Protein 3H9W (pdb70)

Radius of gyration: 13.52 Å; Cα contacts (8 Å, |Δi|>4): 198; chains: 1; bounding box: 37×32×31 Å

InterPro domains:
  IPR000014 PAS domain [TIGR00229] (14-136)
  IPR000014 PAS domain [cd00130] (36-126)
  IPR000160 GGDEF domain [PF00990] (149-308)
  IPR000160 GGDEF domain [PS50887] (177-312)
  IPR000160 GGDEF domain [SM00267] (136-312)
  IPR000160 GGDEF domain [TIGR00254] (143-311)
  IPR000160 GGDEF domain [cd01949] (148-310)
  IPR000700 PAS-associated, C-terminal [PS50113] (86-138)
  IPR001610 PAC motif [SM00086] (87-129)
  IPR013655 PAS fold 3 [PF08447] (38-123)
  IPR029787 Nucleotide cyclase [SSF55073] (152-310)
  IPR035965 PAS domain superfamily [SSF55785] (18-131)
  IPR043128 Reverse transcriptase/Diguanylate cyclase domain [G3DSA:3.30.70.270] (134-312)
  IPR050469 Diguanylate cyclase Dgc-like, bacteria [PTHR45138] (102-312)

B-factor: mean 30.28, std 10.22, range [13.62, 68.59]

Organism: Marinobacter nauticus (strain ATCC 700491 / DSM 11845 / VT8) (NCBI:txid351348)

Secondary structure (DSSP, 8-state):
----EEEES---EEEE-THHHHHH-S-GGG--SHHHHHH--HHHHHHHHHHHHHHHHTT--EEEEEEEEPTTS-EEEEEEEEEEEE-TTS-EEEEEE--B-GGGG-

Structure (mmCIF, N/CA/C/O backbone):
data_3H9W
#
_entry.id   3H9W
#
_cell.length_a   55.531
_cell.length_b   55.531
_cell.length_c   136.238
_cell.angle_alpha   90.000
_cell.angle_beta   90.000
_cell.angle_gamma   120.000
#
_symmetry.space_group_name_H-M   'P 65 2 2'
#
loop_
_entity.id
_entity.type
_entity.pdbx_description
1 polymer 'Diguanylate cyclase with PAS/PAC sensor'
2 water water
#
loop_
_atom_site.group_PDB
_atom_site.id
_atom_site.type_symbol
_atom_site.label_atom_id
_atom_site.label_alt_id
_atom_site.label_comp_id
_atom_site.label_asym_id
_atom_site.label_entity_id
_atom_site.label_seq_id
_atom_site.pdbx_PDB_ins_code
_atom_site.Cartn_x
_atom_site.Cartn_y
_atom_site.Cartn_z
_atom_site.occupancy
_atom_site.B_iso_or_equiv
_atom_site.auth_seq_id
_atom_site.auth_comp_id
_atom_site.auth_asym_id
_atom_site.auth_atom_id
_atom_site.pdbx_PDB_model_num
ATOM 1 N N . LYS A 1 3 ? 9.019 23.920 69.538 1.00 33.37 23 LYS A N 1
ATOM 2 C CA . LYS A 1 3 ? 9.080 25.409 69.619 1.00 41.84 23 LYS A CA 1
ATOM 3 C C . LYS A 1 3 ? 10.220 25.838 70.535 1.00 34.34 23 LYS A C 1
ATOM 4 O O . LYS A 1 3 ? 10.868 26.858 70.296 1.00 40.89 23 LYS A O 1
ATOM 10 N N . ALA A 1 4 ? 10.458 25.060 71.587 1.00 30.69 24 ALA A N 1
ATOM 11 C CA . ALA A 1 4 ? 11.535 25.361 72.526 1.00 25.90 24 ALA A CA 1
ATOM 12 C C . ALA A 1 4 ? 12.859 25.321 71.776 1.00 25.12 24 ALA A C 1
ATOM 13 O O . ALA A 1 4 ? 13.045 24.516 70.867 1.00 30.41 24 ALA A O 1
ATOM 15 N N . ILE A 1 5 ? 13.778 26.198 72.153 1.00 28.11 25 ILE A N 1
ATOM 16 C CA . ILE A 1 5 ? 15.073 26.257 71.501 1.00 20.69 25 ILE A CA 1
ATOM 17 C C . ILE A 1 5 ? 16.151 25.810 72.466 1.00 17.79 25 ILE A C 1
ATOM 18 O O . ILE A 1 5 ? 16.450 26.504 73.439 1.00 18.90 25 ILE A O 1
ATOM 23 N N . PRO A 1 6 ? 16.745 24.635 72.217 1.00 19.79 26 PRO A N 1
ATOM 24 C CA . PRO A 1 6 ? 17.798 24.117 73.087 1.00 17.92 26 PRO A CA 1
ATOM 25 C C . PRO A 1 6 ? 19.125 24.812 72.810 1.00 19.42 26 PRO A C 1
ATOM 26 O O . PRO A 1 6 ? 19.390 25.230 71.681 1.00 19.71 26 PRO A O 1
ATOM 30 N N . TRP A 1 7 ? 19.944 24.951 73.846 1.00 17.94 27 TRP A N 1
ATOM 31 C CA . TRP A 1 7 ? 21.254 25.573 73.694 1.00 22.45 27 TRP A CA 1
ATOM 32 C C . TRP A 1 7 ? 22.168 25.168 74.845 1.00 20.22 27 TRP A C 1
ATOM 33 O O . TRP A 1 7 ? 21.707 24.700 75.891 1.00 22.00 27 TRP A O 1
ATOM 44 N N . LYS A 1 8 ? 23.465 25.359 74.637 1.00 20.28 28 LYS A N 1
ATOM 45 C CA . LYS A 1 8 ? 24.476 25.042 75.631 1.00 21.11 28 LYS A CA 1
ATOM 46 C C . LYS A 1 8 ? 25.635 26.000 75.434 1.00 23.14 28 LYS A C 1
ATOM 47 O O . LYS A 1 8 ? 25.985 26.339 74.297 1.00 22.99 28 LYS A O 1
ATOM 53 N N . ILE A 1 9 ? 26.215 26.436 76.545 1.00 19.62 29 ILE A N 1
ATOM 54 C CA . ILE A 1 9 ? 27.341 27.364 76.538 1.00 24.24 29 ILE A CA 1
ATOM 55 C C . ILE A 1 9 ? 28.526 26.794 77.311 1.00 27.90 29 ILE A C 1
ATOM 56 O O . ILE A 1 9 ? 28.372 26.318 78.437 1.00 30.91 29 ILE A O 1
ATOM 61 N N . ASN A 1 10 ? 29.705 26.846 76.703 1.00 30.35 30 ASN A N 1
ATOM 62 C CA . ASN A 1 10 ? 30.926 26.375 77.351 1.00 28.47 30 ASN A CA 1
ATOM 63 C C . ASN A 1 10 ? 31.318 27.507 78.293 1.00 26.89 30 ASN A C 1
ATOM 64 O O . ASN A 1 10 ? 31.625 28.607 77.849 1.00 26.53 30 ASN A O 1
ATOM 69 N N . TRP A 1 11 ? 31.288 27.238 79.593 1.00 27.72 31 TRP A N 1
ATOM 70 C CA . TRP A 1 11 ? 31.600 28.242 80.597 1.00 33.08 31 TRP A CA 1
ATOM 71 C C . TRP A 1 11 ? 32.981 28.879 80.452 1.00 33.64 31 TRP A C 1
ATOM 72 O O . TRP A 1 11 ? 33.126 30.094 80.588 1.00 32.02 31 TRP A O 1
ATOM 83 N N . GLN A 1 12 ? 33.989 28.064 80.167 1.00 32.73 32 GLN A N 1
ATOM 84 C CA . GLN A 1 12 ? 35.356 28.564 80.032 1.00 36.61 32 GLN A CA 1
ATOM 85 C C . GLN A 1 12 ? 35.526 29.578 78.905 1.00 37.39 32 GLN A C 1
ATOM 86 O O . GLN A 1 12 ? 36.094 30.648 79.109 1.00 39.87 32 GLN A O 1
ATOM 92 N N . THR A 1 13 ? 35.031 29.243 77.720 1.00 35.05 33 THR A N 1
ATOM 93 C CA . THR A 1 13 ? 35.149 30.128 76.565 1.00 31.46 33 THR A CA 1
ATOM 94 C C . THR A 1 13 ? 33.928 31.029 76.388 1.00 38.26 33 THR A C 1
ATOM 95 O O . THR A 1 13 ? 33.973 32.013 75.645 1.00 33.89 33 THR A O 1
ATOM 107 N N . ALA A 1 15 ? 31.347 30.334 74.847 1.00 23.27 35 ALA A N 1
ATOM 108 C CA . ALA A 1 15 ? 30.891 30.201 73.473 1.00 23.00 35 ALA A CA 1
ATOM 109 C C . ALA A 1 15 ? 29.761 29.179 73.402 1.00 28.13 35 ALA A C 1
ATOM 110 O O . ALA A 1 15 ? 29.678 28.275 74.233 1.00 30.43 35 ALA A O 1
ATOM 112 N N . PHE A 1 16 ? 28.888 29.330 72.413 1.00 25.08 36 PHE A N 1
ATOM 113 C CA . PHE A 1 16 ? 27.779 28.404 72.235 1.00 25.51 36 PHE A CA 1
ATOM 114 C C . PHE A 1 16 ? 28.286 27.088 71.663 1.00 32.82 36 PHE A C 1
ATOM 115 O O . PHE A 1 16 ? 28.955 27.068 70.630 1.00 32.22 36 PHE A O 1
ATOM 123 N N . GLU A 1 17 ? 27.973 25.992 72.346 1.00 30.10 37 GLU A N 1
ATOM 124 C CA . GLU A 1 17 ? 28.369 24.661 71.891 1.00 28.41 37 GLU A CA 1
ATOM 125 C C . GLU A 1 17 ? 27.371 24.295 70.792 1.00 32.13 37 GLU A C 1
ATOM 126 O O . GLU A 1 17 ? 27.722 23.707 69.765 1.00 28.01 37 GLU A O 1
ATOM 132 N N . TYR A 1 18 ? 26.114 24.658 71.019 1.00 26.42 38 TYR A N 1
ATOM 133 C CA . TYR A 1 18 ? 25.065 24.408 70.049 1.00 24.82 38 TYR A CA 1
ATOM 134 C C . TYR A 1 18 ? 23.834 25.222 70.422 1.00 26.46 38 TYR A C 1
ATOM 135 O O . TYR A 1 18 ? 23.690 25.667 71.562 1.00 22.16 38 TYR A O 1
ATOM 144 N N . ILE A 1 19 ? 22.978 25.444 69.435 1.00 28.12 39 ILE A N 1
ATOM 145 C CA . ILE A 1 19 ? 21.727 26.154 69.632 1.00 25.73 39 ILE A CA 1
ATOM 146 C C . ILE A 1 19 ? 20.793 25.671 68.534 1.00 23.91 39 ILE A C 1
ATOM 147 O O . ILE A 1 19 ? 21.169 25.622 67.365 1.00 30.55 39 ILE A O 1
ATOM 152 N N . GLY A 1 20 ? 19.586 25.281 68.930 1.00 23.05 40 GLY A N 1
ATOM 153 C CA . GLY A 1 20 ? 18.612 24.773 67.982 1.00 23.92 40 GLY A CA 1
ATOM 154 C C . GLY A 1 20 ? 18.335 25.637 66.767 1.00 22.24 40 GLY A C 1
ATOM 155 O O . GLY A 1 20 ? 18.370 26.868 66.850 1.00 24.03 40 GLY A O 1
ATOM 156 N N . PRO A 1 21 ? 18.052 25.014 65.613 1.00 23.70 41 PRO A N 1
ATOM 157 C CA . PRO A 1 21 ? 17.769 25.766 64.389 1.00 22.61 41 PRO A CA 1
ATOM 158 C C . PRO A 1 21 ? 16.516 26.627 64.493 1.00 23.73 41 PRO A C 1
ATOM 159 O O . PRO A 1 21 ? 16.342 27.567 63.725 1.00 26.72 41 PRO A O 1
ATOM 163 N N . GLN A 1 22 ? 15.649 26.319 65.452 1.00 32.22 42 GLN A N 1
ATOM 164 C CA . GLN A 1 22 ? 14.421 27.095 65.634 1.00 28.99 42 GLN A CA 1
ATOM 165 C C . GLN A 1 22 ? 14.744 28.552 65.999 1.00 28.45 42 GLN A C 1
ATOM 166 O O . GLN A 1 22 ? 13.884 29.430 65.892 1.00 21.86 42 GLN A O 1
ATOM 172 N N . ILE A 1 23 ? 15.980 28.807 66.432 1.00 21.62 43 ILE A N 1
ATOM 173 C CA . ILE A 1 23 ? 16.379 30.164 66.813 1.00 20.90 43 ILE A CA 1
ATOM 174 C C . ILE A 1 23 ? 16.358 31.090 65.598 1.00 27.44 43 ILE A C 1
ATOM 175 O O . ILE A 1 23 ? 16.173 32.307 65.727 1.00 27.21 43 ILE A O 1
ATOM 180 N N . GLU A 1 24 ? 16.538 30.510 64.416 1.00 24.32 44 GLU A N 1
ATOM 181 C CA . GLU A 1 24 ? 16.548 31.288 63.182 1.00 23.52 44 GLU A CA 1
ATOM 182 C C . GLU A 1 24 ? 15.125 31.672 62.787 1.00 28.19 44 GLU A C 1
ATOM 183 O O . GLU A 1 24 ? 14.856 32.819 62.411 1.00 23.72 44 GLU A O 1
ATOM 189 N N . ALA A 1 25 ? 14.203 30.721 62.883 1.00 25.12 45 ALA A N 1
ATOM 190 C CA . ALA A 1 25 ? 12.817 31.010 62.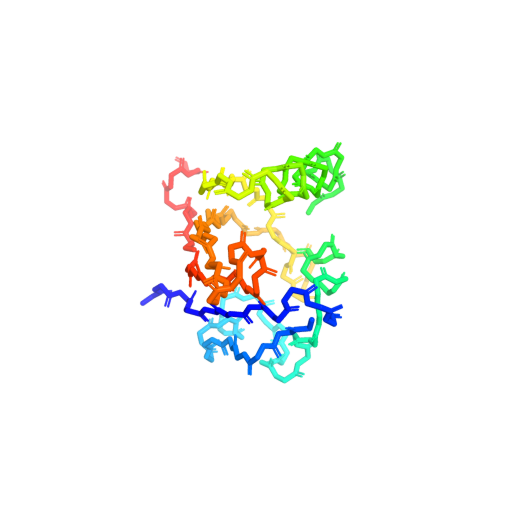541 1.00 26.49 45 ALA A CA 1
ATOM 191 C C . ALA A 1 25 ? 12.254 32.039 63.518 1.00 25.00 45 ALA A C 1
ATOM 192 O O . ALA A 1 25 ? 11.489 32.922 63.128 1.00 26.84 45 ALA A O 1
ATOM 194 N N . LEU A 1 26 ? 12.645 31.927 64.787 1.00 21.09 46 LEU A N 1
ATOM 195 C CA . LEU A 1 26 ? 12.161 32.840 65.812 1.00 18.44 46 LEU A CA 1
ATOM 196 C C . LEU A 1 26 ? 12.789 34.236 65.761 1.00 20.21 46 LEU A C 1
ATOM 197 O O . LEU A 1 26 ? 12.076 35.243 65.751 1.00 21.61 46 LEU A O 1
ATOM 202 N N . LEU A 1 27 ? 14.116 34.303 65.739 1.00 18.63 47 LEU A N 1
ATOM 203 C CA . LEU A 1 27 ? 14.797 35.603 65.736 1.00 18.52 47 LEU A CA 1
ATOM 204 C C . LEU A 1 27 ? 15.433 36.056 64.419 1.00 24.16 47 LEU A C 1
ATOM 205 O O . LEU A 1 27 ? 16.043 37.129 64.357 1.00 19.11 47 LEU A O 1
ATOM 210 N N . GLY A 1 28 ? 15.302 35.240 63.377 1.00 18.14 48 GLY A N 1
ATOM 211 C CA . GLY A 1 28 ? 15.828 35.603 62.072 1.00 21.57 48 GLY A CA 1
ATOM 212 C C . GLY A 1 28 ? 17.321 35.507 61.792 1.00 22.71 48 GLY A C 1
ATOM 213 O O . GLY A 1 28 ? 17.715 35.208 60.664 1.00 24.05 48 GLY A O 1
ATOM 214 N N . TRP A 1 29 ? 18.163 35.768 62.783 1.00 21.20 49 TRP A N 1
ATOM 215 C CA . TRP A 1 29 ? 19.601 35.699 62.547 1.00 19.62 49 TRP A CA 1
ATOM 216 C C . TRP A 1 29 ? 19.965 34.277 62.136 1.00 20.87 49 TRP A C 1
ATOM 217 O O . TRP A 1 29 ? 19.352 33.321 62.601 1.00 21.95 49 TRP A O 1
ATOM 228 N N . PRO A 1 30 ? 20.961 34.119 61.248 1.00 25.74 50 PRO A N 1
ATOM 229 C CA . PRO A 1 30 ? 21.351 32.768 60.833 1.00 24.94 50 PRO A CA 1
ATOM 230 C C . PRO A 1 30 ? 21.723 31.961 62.075 1.00 21.38 50 PRO A C 1
ATOM 231 O O . PRO A 1 30 ? 22.370 32.480 62.981 1.00 24.89 50 PRO A O 1
ATOM 235 N N . GLN A 1 31 ? 21.305 30.704 62.122 1.00 20.19 51 GLN A N 1
ATOM 236 C CA . GLN A 1 31 ? 21.614 29.856 63.261 1.00 29.04 51 GLN A CA 1
ATOM 237 C C . GLN A 1 31 ? 23.110 29.873 63.561 1.00 26.39 51 GLN A C 1
ATOM 238 O O . GLN A 1 31 ? 23.525 29.963 64.719 1.00 25.31 51 GLN A O 1
ATOM 244 N N . GLY A 1 32 ? 23.923 29.810 62.513 1.00 27.66 52 GLY A N 1
ATOM 245 C CA . GLY A 1 32 ? 25.364 29.800 62.707 1.00 26.20 52 GLY A CA 1
ATOM 246 C C . GLY A 1 32 ? 25.959 31.085 63.259 1.00 24.25 52 GLY A C 1
ATOM 247 O O . GLY A 1 32 ? 27.135 31.110 63.630 1.00 26.34 52 GLY A O 1
ATOM 248 N N . SER A 1 33 ? 25.157 32.148 63.321 1.00 18.55 53 SER A N 1
ATOM 249 C CA . SER A 1 33 ? 25.624 33.445 63.817 1.00 20.72 53 SER A CA 1
ATOM 250 C C . SER A 1 33 ? 25.695 33.522 65.342 1.00 25.82 53 SER A C 1
ATOM 251 O O . SER A 1 33 ? 26.296 34.443 65.898 1.00 22.46 53 SER A O 1
ATOM 254 N N . TRP A 1 34 ? 25.068 32.570 66.019 1.00 21.46 54 TRP A N 1
ATOM 255 C CA . TRP A 1 34 ? 25.093 32.556 67.476 1.00 19.48 54 TRP A CA 1
ATOM 256 C C . TRP A 1 34 ? 26.386 31.896 67.929 1.00 22.37 54 TRP A C 1
ATOM 257 O O . TRP A 1 34 ? 26.425 30.695 68.182 1.00 25.14 54 TRP A O 1
ATOM 268 N N . LYS A 1 35 ? 27.443 32.701 68.025 1.00 24.73 55 LYS A N 1
ATOM 269 C CA . LYS A 1 35 ? 28.771 32.223 68.407 1.00 24.20 55 LYS A CA 1
ATOM 270 C C . LYS A 1 35 ? 29.083 32.226 69.902 1.00 22.90 55 LYS A C 1
ATOM 271 O O . LYS A 1 35 ? 29.690 31.281 70.409 1.00 27.69 55 LYS A O 1
ATOM 277 N N . SER A 1 36 ? 28.689 33.281 70.608 1.00 23.84 56 SER A N 1
ATOM 278 C CA . SER A 1 36 ? 28.962 33.360 72.041 1.00 25.99 56 SER A CA 1
ATOM 279 C C . SER A 1 36 ? 27.927 34.167 72.810 1.00 23.11 56 SER A C 1
ATOM 280 O O . SER A 1 36 ? 26.981 34.717 72.240 1.00 22.11 56 SER A O 1
ATOM 283 N N . VAL A 1 37 ? 28.144 34.252 74.117 1.00 21.83 57 VAL A N 1
ATOM 284 C CA . VAL A 1 37 ? 27.260 34.991 75.001 1.00 20.38 57 VAL A CA 1
ATOM 285 C C . VAL A 1 37 ? 27.143 36.440 74.555 1.00 20.65 57 VAL A C 1
ATOM 286 O O . VAL A 1 37 ? 26.107 37.085 74.749 1.00 22.36 57 VAL A O 1
ATOM 290 N N . GLU A 1 38 ? 28.209 36.953 73.949 1.00 28.68 58 GLU A N 1
ATOM 291 C CA . GLU A 1 38 ? 28.223 38.330 73.472 1.00 24.37 58 GLU A CA 1
ATOM 292 C C . GLU A 1 38 ? 27.104 38.546 72.458 1.00 25.66 58 GLU A C 1
ATOM 293 O O . GLU A 1 38 ? 26.463 39.600 72.43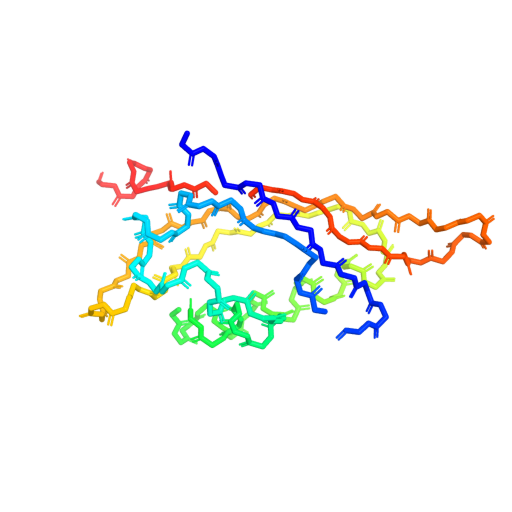6 1.00 26.33 58 GLU A O 1
ATOM 299 N N . ASP A 1 39 ? 26.869 37.544 71.616 1.00 25.35 59 ASP A N 1
ATOM 300 C CA . ASP A 1 39 ? 25.814 37.636 70.603 1.00 28.82 59 ASP A CA 1
ATOM 301 C C . ASP A 1 39 ? 24.449 37.663 71.289 1.00 27.60 59 ASP A C 1
ATOM 302 O O . ASP A 1 39 ? 23.551 38.412 70.902 1.00 24.11 59 ASP A O 1
ATOM 307 N N . TRP A 1 40 ? 24.305 36.825 72.306 1.00 22.25 60 TRP A N 1
ATOM 308 C CA . TRP A 1 40 ? 23.072 36.736 73.080 1.00 23.15 60 TRP A CA 1
ATOM 309 C C . TRP A 1 40 ? 22.800 38.075 73.766 1.00 23.18 60 TRP A C 1
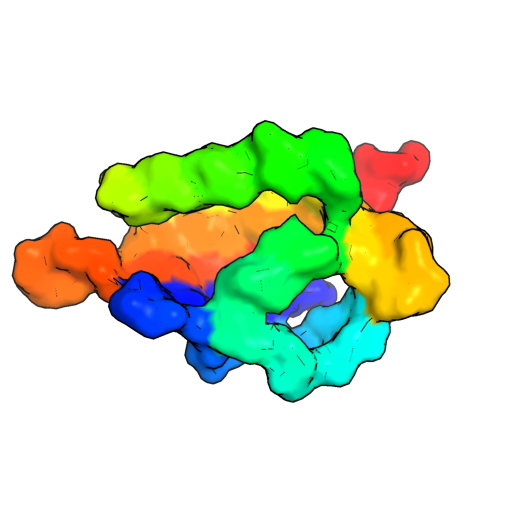ATOM 310 O O . TRP A 1 40 ? 21.673 38.576 73.757 1.00 20.34 60 TRP A O 1
ATOM 321 N N . ALA A 1 41 ? 23.843 38.652 74.357 1.00 21.36 61 ALA A N 1
ATOM 322 C CA . ALA A 1 41 ? 23.731 39.933 75.058 1.00 25.17 61 ALA A CA 1
ATOM 323 C C . ALA A 1 41 ? 23.428 41.102 74.121 1.00 26.82 61 ALA A C 1
ATOM 324 O O . ALA A 1 41 ? 22.702 42.033 74.482 1.00 26.80 61 ALA A O 1
ATOM 326 N N . THR A 1 42 ? 23.989 41.058 72.919 1.00 27.81 62 THR A N 1
ATOM 327 C CA . THR A 1 42 ? 23.774 42.123 71.948 1.00 26.48 62 THR A CA 1
ATOM 328 C C . THR A 1 42 ? 22.371 42.110 71.352 1.00 27.43 62 THR A C 1
ATOM 329 O O . THR A 1 42 ? 21.752 43.157 71.184 1.00 26.21 62 THR A O 1
ATOM 333 N N . ARG A 1 43 ? 21.873 40.918 71.045 1.00 26.57 63 ARG A N 1
ATOM 334 C CA . ARG A 1 43 ? 20.554 40.758 70.438 1.00 22.19 63 ARG A CA 1
ATOM 335 C C . ARG A 1 43 ? 19.456 40.791 71.493 1.00 26.23 63 ARG A C 1
ATOM 336 O O . ARG A 1 43 ? 18.669 39.852 71.637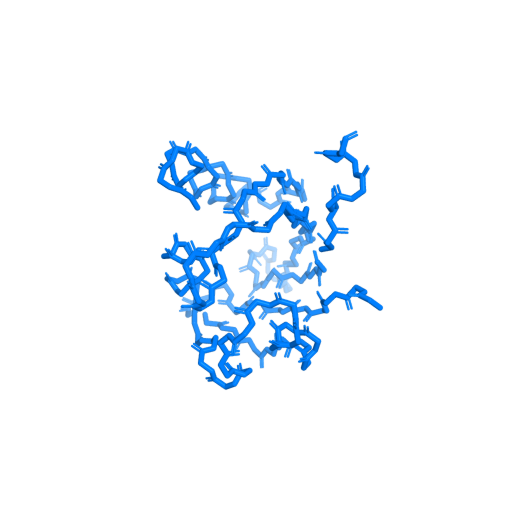 1.00 23.22 63 ARG A O 1
ATOM 352 N N . HIS A 1 45 ? 16.834 43.777 73.920 1.00 22.89 65 HIS A N 1
ATOM 353 C CA . HIS A 1 45 ? 16.314 45.132 74.104 1.00 28.66 65 HIS A CA 1
ATOM 354 C C . HIS A 1 45 ? 17.260 45.899 75.034 1.00 31.24 65 HIS A C 1
ATOM 355 O O . HIS A 1 45 ? 17.775 45.338 76.003 1.00 25.18 65 HIS A O 1
ATOM 362 N N . PRO A 1 46 ? 17.509 47.194 74.750 1.00 30.19 66 PRO A N 1
ATOM 363 C CA . PRO A 1 46 ? 18.407 47.997 75.588 1.00 27.02 66 PRO A CA 1
ATOM 364 C C . PRO A 1 46 ? 18.055 48.078 77.075 1.00 27.70 66 PRO A C 1
ATOM 365 O O . PRO A 1 46 ? 18.948 48.104 77.919 1.00 33.22 66 PRO A O 1
ATOM 369 N N . GLU A 1 47 ? 16.767 48.113 77.401 1.00 25.39 67 GLU A N 1
ATOM 370 C CA . GLU A 1 47 ? 16.362 48.195 78.798 1.00 26.39 67 GLU A CA 1
ATOM 371 C C . GLU A 1 47 ? 16.494 46.848 79.503 1.00 26.81 67 GLU A C 1
ATOM 372 O O . GLU A 1 47 ? 16.473 46.775 80.732 1.00 25.46 67 GLU A O 1
ATOM 378 N N . ASP A 1 48 ? 16.624 45.779 78.724 1.00 27.01 68 ASP A N 1
ATOM 379 C CA . ASP A 1 48 ? 16.774 44.455 79.304 1.00 19.78 68 ASP A CA 1
ATOM 380 C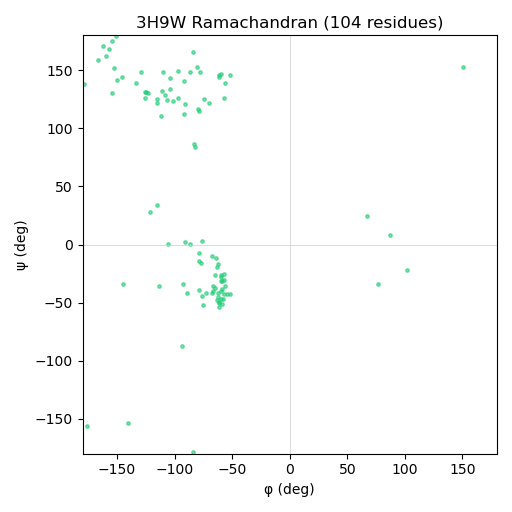 C . ASP A 1 48 ? 18.252 44.124 79.454 1.00 25.18 68 ASP A C 1
ATOM 381 O O . ASP A 1 48 ? 18.658 43.447 80.405 1.00 23.30 68 ASP A O 1
ATOM 386 N N . GLN A 1 49 ? 19.068 44.612 78.527 1.00 25.18 69 GLN A N 1
ATOM 387 C CA . GLN A 1 49 ? 20.502 44.366 78.607 1.00 22.28 69 GLN A CA 1
ATOM 388 C C . GLN A 1 49 ? 20.971 44.967 79.924 1.00 21.07 69 GLN A C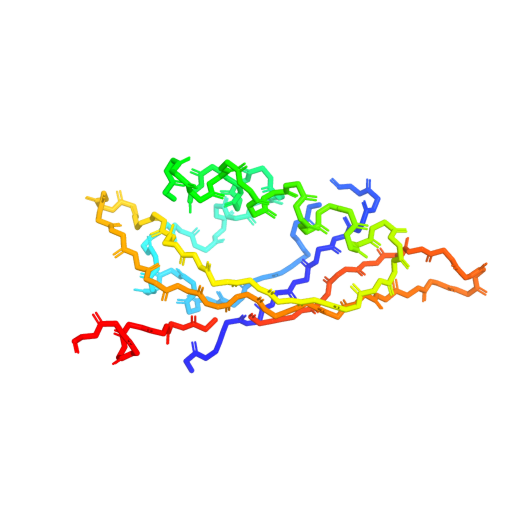 1
ATOM 389 O O . GLN A 1 49 ? 21.953 44.522 80.499 1.00 29.42 69 GLN A O 1
ATOM 395 N N . GLU A 1 50 ? 20.237 45.977 80.390 1.00 33.89 70 GLU A N 1
ATOM 396 C CA . GLU A 1 50 ? 20.545 46.689 81.632 1.00 42.37 70 GLU A CA 1
ATOM 397 C C . GLU A 1 50 ? 20.470 45.851 82.908 1.00 47.50 70 GLU A C 1
ATOM 398 O O . GLU A 1 50 ? 20.920 46.297 83.968 1.00 50.45 70 GLU A O 1
ATOM 404 N N . TRP A 1 51 ? 19.918 44.642 82.824 1.00 40.64 71 TRP A N 1
ATOM 405 C CA . TRP A 1 51 ? 19.806 43.816 84.022 1.00 30.00 71 TRP A CA 1
ATOM 406 C C . TRP A 1 51 ? 19.987 42.321 83.800 1.00 24.39 71 TRP A C 1
ATOM 407 O O . TRP A 1 51 ? 20.524 41.623 84.659 1.00 19.80 71 TRP A O 1
ATOM 418 N N . VAL A 1 52 ? 19.539 41.833 82.649 1.00 22.27 72 VAL A N 1
ATOM 419 C CA . VAL A 1 52 ? 19.624 40.407 82.339 1.00 21.94 72 VAL A CA 1
ATOM 420 C C . VAL A 1 52 ? 21.049 39.857 82.342 1.00 22.19 72 VAL A C 1
ATOM 421 O O . VAL A 1 52 ? 21.318 38.808 82.925 1.00 23.35 72 VAL A O 1
ATOM 425 N N . VAL A 1 53 ? 21.960 40.562 81.687 1.00 24.35 73 VAL A N 1
ATOM 426 C CA . VAL A 1 53 ? 23.340 40.115 81.631 1.00 20.76 73 VAL A CA 1
ATOM 427 C C . VAL A 1 53 ? 23.938 39.977 83.031 1.00 20.71 73 VAL A C 1
ATOM 428 O O . VAL A 1 53 ? 24.487 38.930 83.377 1.00 24.87 73 VAL A O 1
ATOM 432 N N . ASN A 1 54 ? 23.818 41.018 83.849 1.00 22.63 74 ASN A N 1
ATOM 433 C CA . ASN A 1 54 ? 24.367 40.970 85.205 1.00 24.84 74 ASN A CA 1
ATOM 434 C C . ASN A 1 54 ? 23.724 39.881 86.058 1.00 26.49 74 ASN A C 1
ATOM 435 O O . ASN A 1 54 ? 24.407 39.188 86.812 1.00 24.06 74 ASN A O 1
ATOM 440 N N . PHE A 1 55 ? 22.409 39.741 85.943 1.00 24.16 75 PHE A N 1
ATOM 441 C CA . PHE A 1 55 ? 21.692 38.728 86.700 1.00 22.80 75 PHE A CA 1
ATOM 442 C C . PHE A 1 55 ? 22.195 37.333 86.311 1.00 23.92 75 PHE A C 1
ATOM 443 O O . PHE A 1 55 ? 22.617 36.556 87.166 1.00 27.56 75 PHE A O 1
ATOM 451 N N . CYS A 1 56 ? 22.182 37.019 85.020 1.00 21.88 76 CYS A N 1
ATOM 452 C CA . CYS A 1 56 ? 22.628 35.696 84.588 1.00 21.04 76 CYS A CA 1
ATOM 453 C C . CYS A 1 56 ? 24.076 35.391 84.959 1.00 29.65 76 CYS A C 1
ATOM 454 O O . CYS A 1 56 ? 24.398 34.270 85.351 1.00 26.73 76 CYS A O 1
ATOM 457 N N . VAL A 1 57 ? 24.946 36.385 84.838 1.00 29.75 77 VAL A N 1
ATOM 458 C CA . VAL A 1 57 ? 26.345 36.205 85.192 1.00 31.59 77 VAL A CA 1
ATOM 459 C C . VAL A 1 57 ? 26.476 35.849 86.672 1.00 31.69 77 VAL A C 1
ATOM 460 O O . VAL A 1 57 ? 27.134 34.873 87.035 1.00 34.32 77 VAL A O 1
ATOM 464 N N . LYS A 1 58 ? 25.837 36.644 87.521 1.00 32.13 78 LYS A N 1
ATOM 465 C CA . LYS A 1 58 ? 25.884 36.428 88.964 1.00 33.86 78 LYS A CA 1
ATOM 466 C C . LYS A 1 58 ? 25.366 35.048 89.362 1.00 32.81 78 LYS A C 1
ATOM 467 O O . LYS A 1 58 ? 25.992 34.349 90.155 1.00 33.66 78 LYS A O 1
ATOM 473 N N . GLN A 1 59 ? 24.220 34.656 88.816 1.00 26.60 79 GLN A N 1
ATOM 474 C CA . GLN A 1 59 ? 23.644 33.359 89.142 1.00 23.50 79 GLN A CA 1
ATOM 475 C C . GLN A 1 59 ? 24.487 32.201 88.629 1.00 29.06 79 GLN A C 1
ATOM 476 O O . GLN A 1 59 ? 24.653 31.191 89.319 1.00 32.49 79 GLN A O 1
ATOM 482 N N . SER A 1 60 ? 25.019 32.345 87.420 1.00 28.81 80 SER A N 1
ATOM 483 C CA . SER A 1 60 ? 25.854 31.305 86.830 1.00 30.40 80 SER A CA 1
ATOM 484 C C . SER A 1 60 ? 27.124 31.086 87.653 1.00 30.09 80 SER A C 1
ATOM 485 O O . SER A 1 60 ? 27.478 29.950 87.969 1.00 31.98 80 SER A O 1
ATOM 488 N N . GLU A 1 61 ? 27.802 32.174 88.001 1.00 32.61 81 GLU A N 1
ATOM 489 C CA . GLU A 1 61 ? 29.027 32.090 88.788 1.00 40.88 81 GLU A CA 1
ATOM 490 C C . GLU A 1 61 ? 28.768 31.408 90.129 1.00 42.80 81 GLU A C 1
ATOM 491 O O . GLU A 1 61 ? 29.643 30.734 90.668 1.00 41.44 81 GLU A O 1
ATOM 497 N N . CYS A 1 62 ? 27.565 31.585 90.666 1.00 38.90 82 CYS A N 1
ATOM 498 C CA . CYS A 1 62 ? 27.213 30.972 91.941 1.00 35.40 82 CYS A CA 1
ATOM 499 C C . CYS A 1 62 ? 26.688 29.552 91.756 1.00 37.84 82 CYS A C 1
ATOM 500 O O . CYS A 1 62 ? 26.339 28.884 92.729 1.00 40.33 82 CYS A O 1
ATOM 503 N N . GLY A 1 63 ? 26.638 29.098 90.506 1.00 35.82 83 GLY A N 1
ATOM 504 C CA . GLY A 1 63 ? 26.157 27.757 90.215 1.00 32.80 83 GLY A CA 1
ATOM 505 C C . GLY A 1 63 ? 24.680 27.567 90.508 1.00 34.77 83 GLY A C 1
ATOM 506 O O . GLY A 1 63 ? 24.220 26.448 90.734 1.00 32.08 83 GLY A O 1
ATOM 507 N N . VAL A 1 64 ? 23.928 28.662 90.494 1.00 32.43 84 VAL A N 1
ATOM 508 C CA . VAL A 1 64 ? 22.498 28.610 90.777 1.00 30.90 84 VAL A CA 1
ATOM 509 C C . VAL A 1 64 ? 21.647 28.676 89.506 1.00 36.65 84 VAL A C 1
ATOM 510 O O . VAL A 1 64 ? 21.775 29.612 88.722 1.00 32.77 84 VAL A O 1
ATOM 514 N N . ASP A 1 65 ? 20.783 27.685 89.300 1.00 31.66 85 ASP A N 1
ATOM 515 C CA . ASP A 1 65 ? 19.921 27.684 88.119 1.00 32.10 85 ASP A CA 1
ATOM 516 C C . ASP A 1 65 ? 19.075 28.931 88.158 1.00 27.59 85 ASP A C 1
ATOM 517 O O . ASP A 1 65 ? 18.702 29.398 89.228 1.00 31.04 85 ASP A O 1
ATOM 522 N N . HIS A 1 66 ? 18.764 29.475 86.991 1.00 24.43 86 HIS A N 1
ATOM 523 C CA . HIS A 1 66 ? 17.970 30.690 86.946 1.00 23.94 86 HIS A CA 1
ATOM 524 C C . HIS A 1 66 ? 17.215 30.794 85.637 1.00 26.24 86 HIS A C 1
ATOM 525 O O . HIS A 1 66 ? 17.383 29.968 84.740 1.00 22.14 86 HIS A O 1
ATOM 532 N N . GLU A 1 67 ? 16.379 31.821 85.537 1.00 21.34 87 GLU A N 1
ATOM 533 C CA . GLU A 1 67 ? 15.608 32.067 84.327 1.00 20.65 87 GLU A CA 1
ATOM 534 C C . GLU A 1 67 ? 15.329 33.561 84.260 1.00 18.91 87 GLU A C 1
ATOM 535 O O . GLU A 1 67 ? 15.271 34.227 85.290 1.00 19.58 87 GLU A O 1
ATOM 541 N N . ALA A 1 68 ? 15.177 34.084 83.048 1.00 19.08 88 ALA A N 1
ATOM 542 C CA . ALA A 1 68 ? 14.906 35.502 82.850 1.00 17.73 88 ALA A CA 1
ATOM 543 C C . ALA A 1 68 ? 13.998 35.721 81.654 1.00 22.10 88 ALA A C 1
ATOM 544 O O . ALA A 1 68 ? 14.073 34.997 80.659 1.00 24.38 88 ALA A O 1
ATOM 546 N N . ASP A 1 69 ? 13.128 36.718 81.769 1.00 20.56 89 ASP A N 1
ATOM 547 C CA . ASP A 1 69 ? 12.208 37.076 80.701 1.00 20.30 89 ASP A CA 1
ATOM 548 C C . ASP A 1 69 ? 12.705 38.391 80.123 1.00 20.84 89 ASP A C 1
ATOM 549 O O . ASP A 1 69 ? 12.955 39.341 80.863 1.00 21.34 89 ASP A O 1
ATOM 554 N N . TYR A 1 70 ? 12.859 38.446 78.806 1.00 21.40 90 TYR A N 1
ATOM 555 C CA . TYR A 1 70 ? 13.324 39.669 78.171 1.00 23.67 90 TYR A CA 1
ATOM 556 C C . TYR A 1 70 ? 12.915 39.743 76.708 1.00 26.45 90 TYR A C 1
ATOM 557 O O . TYR A 1 70 ? 12.446 38.762 76.111 1.00 18.82 90 TYR A O 1
ATOM 566 N N . ARG A 1 71 ? 13.094 40.929 76.140 1.00 17.98 91 ARG A N 1
ATOM 567 C CA . ARG A 1 71 ? 12.773 41.178 74.752 1.00 21.45 91 ARG A CA 1
ATOM 568 C C . ARG A 1 71 ? 14.018 40.922 73.920 1.00 25.98 91 ARG A C 1
ATOM 569 O O . ARG A 1 71 ? 15.019 41.638 74.037 1.00 26.65 91 ARG A O 1
ATOM 577 N N . ALA A 1 72 ? 13.964 39.877 73.101 1.00 20.82 92 ALA A N 1
ATOM 578 C CA . ALA A 1 72 ? 15.082 39.525 72.238 1.00 24.39 92 ALA A CA 1
ATOM 579 C C . ALA A 1 72 ? 14.939 40.318 70.953 1.00 18.81 92 ALA A C 1
ATOM 580 O O . ALA A 1 72 ? 13.827 40.616 70.516 1.00 24.07 92 ALA A O 1
ATOM 582 N N . LEU A 1 73 ? 16.067 40.654 70.350 1.00 19.98 93 LEU A N 1
ATOM 583 C CA . LEU A 1 73 ? 16.078 41.431 69.118 1.00 20.41 93 LEU A CA 1
ATOM 584 C C . LEU A 1 73 ? 16.065 40.542 67.885 1.00 22.64 93 LEU A C 1
ATOM 585 O O . LEU A 1 73 ? 16.961 39.720 67.693 1.00 22.48 93 LEU A O 1
ATOM 590 N N . HIS A 1 74 ? 15.042 40.704 67.055 1.00 24.36 94 HIS A N 1
ATOM 591 C CA . HIS A 1 74 ? 14.930 39.945 65.819 1.00 20.02 94 HIS A CA 1
ATOM 592 C C . HIS A 1 74 ? 15.845 40.651 64.821 1.00 26.74 94 HIS A C 1
ATOM 593 O O . HIS A 1 74 ? 16.081 41.856 64.951 1.00 22.29 94 HIS A O 1
ATOM 600 N N . ARG A 1 75 ? 16.376 39.933 63.835 1.00 20.50 95 ARG A N 1
ATOM 601 C CA . ARG A 1 75 ? 17.257 40.600 62.880 1.00 24.59 95 ARG A CA 1
ATOM 602 C C . ARG A 1 75 ? 16.555 41.743 62.152 1.00 23.57 95 ARG A C 1
ATOM 603 O O . ARG A 1 75 ? 17.195 42.736 61.802 1.00 27.77 95 ARG A O 1
ATOM 611 N N . ASP A 1 76 ? 15.247 41.623 61.927 1.00 24.14 96 ASP A N 1
ATOM 612 C CA . ASP A 1 76 ? 14.536 42.691 61.223 1.00 24.72 96 ASP A CA 1
ATOM 613 C C . ASP A 1 76 ? 14.268 43.926 62.085 1.00 30.60 96 ASP A C 1
ATOM 614 O O . ASP A 1 76 ? 13.631 44.881 61.638 1.00 28.01 96 ASP A O 1
ATOM 619 N N . GLY A 1 77 ? 14.754 43.909 63.320 1.00 28.27 97 GLY A N 1
ATOM 620 C CA . GLY A 1 77 ? 14.579 45.067 64.178 1.00 28.78 97 GLY A CA 1
ATOM 621 C C . GLY A 1 77 ? 13.503 45.034 65.242 1.00 27.58 97 GLY A C 1
ATOM 622 O O . GLY A 1 77 ? 13.589 45.797 66.204 1.00 29.29 97 GLY A O 1
ATOM 623 N N . HIS A 1 78 ? 12.487 44.187 65.095 1.00 24.15 98 HIS A N 1
ATOM 624 C CA . HIS A 1 78 ? 11.454 44.143 66.118 1.00 23.45 98 HIS A CA 1
ATOM 625 C C . HIS A 1 78 ? 11.873 43.239 67.274 1.00 23.68 98 HIS A C 1
ATOM 626 O O . HIS A 1 78 ? 12.830 42.468 67.163 1.00 23.12 98 HIS A O 1
ATOM 633 N N . TYR A 1 79 ? 11.154 43.347 68.386 1.00 23.34 99 TYR A N 1
ATOM 634 C CA . TYR A 1 79 ? 11.457 42.575 69.584 1.00 21.93 99 TYR A CA 1
ATOM 635 C C . TYR A 1 79 ? 10.519 41.401 69.816 1.00 25.31 99 TYR A C 1
ATOM 636 O O . TYR A 1 79 ? 9.321 41.488 69.543 1.00 19.49 99 TYR A O 1
ATOM 645 N N . VAL A 1 80 ? 11.078 40.305 70.326 1.00 19.13 100 VAL A N 1
ATOM 646 C CA . VAL A 1 80 ? 10.307 39.106 70.628 1.00 16.36 100 VAL A CA 1
ATOM 647 C C . VAL A 1 80 ? 10.548 38.729 72.091 1.00 18.90 100 VAL A C 1
ATOM 648 O O . VAL A 1 80 ? 11.691 38.586 72.524 1.00 18.89 100 VAL A O 1
ATOM 652 N N . TRP A 1 81 ? 9.462 38.581 72.843 1.00 16.69 101 TRP A N 1
ATOM 653 C CA . TRP A 1 81 ? 9.541 38.214 74.246 1.00 18.97 101 TRP A CA 1
ATOM 654 C C . TRP A 1 81 ? 9.991 36.773 74.400 1.00 24.70 101 TRP A C 1
ATOM 655 O O . TRP A 1 81 ? 9.341 35.849 73.905 1.00 23.06 101 TRP A O 1
ATOM 666 N N . ILE A 1 82 ? 11.094 36.593 75.112 1.00 19.28 102 ILE A N 1
ATOM 667 C CA . ILE A 1 82 ? 11.665 35.276 75.329 1.00 20.93 102 ILE A CA 1
ATOM 668 C C . ILE A 1 82 ? 11.942 34.994 76.801 1.00 15.42 102 ILE A C 1
ATOM 669 O O . ILE A 1 82 ? 12.226 35.901 77.584 1.00 19.26 102 ILE A O 1
ATOM 674 N N . ARG A 1 83 ? 11.822 33.724 77.168 1.00 17.95 103 ARG A N 1
ATOM 675 C CA . ARG A 1 83 ? 12.120 33.273 78.515 1.00 16.51 103 ARG A CA 1
ATOM 676 C C . ARG A 1 83 ? 13.316 32.352 78.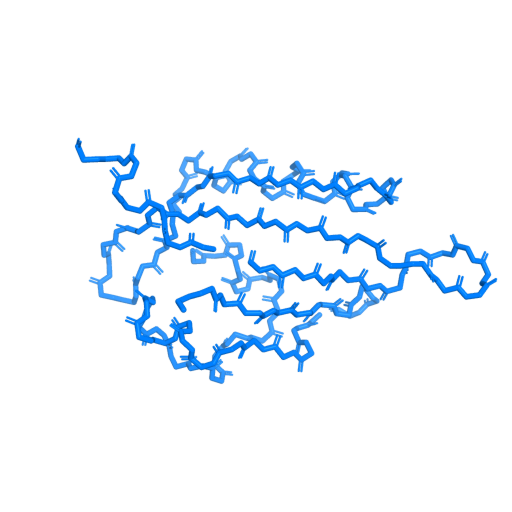328 1.00 18.18 103 ARG A C 1
ATOM 677 O O . ARG A 1 83 ? 13.247 31.385 77.573 1.00 19.85 103 ARG A O 1
ATOM 685 N N . ASP A 1 84 ? 14.415 32.673 78.996 1.00 18.02 104 ASP A N 1
ATOM 686 C CA . ASP A 1 84 ? 15.623 31.869 78.909 1.00 19.98 104 ASP A CA 1
ATOM 687 C C . ASP A 1 84 ? 15.705 31.131 80.249 1.00 24.64 104 ASP A C 1
ATOM 688 O O . ASP A 1 84 ? 15.664 31.758 81.311 1.00 20.29 104 ASP A O 1
ATOM 693 N N . VAL A 1 85 ? 15.782 29.802 80.189 1.00 21.14 105 VAL A N 1
ATOM 694 C CA . VAL A 1 85 ? 15.852 28.956 81.379 1.00 21.99 105 VAL A CA 1
ATOM 695 C C . VAL A 1 85 ? 17.200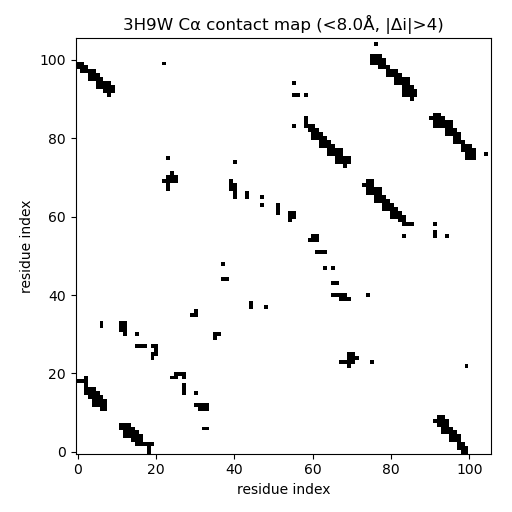 28.275 81.377 1.00 17.34 105 VAL A C 1
ATOM 696 O O . VAL A 1 85 ? 17.557 27.598 80.414 1.00 16.36 105 VAL A O 1
ATOM 700 N N . VAL A 1 86 ? 17.931 28.445 82.474 1.00 22.30 106 VAL A N 1
ATOM 701 C CA . VAL A 1 86 ? 19.289 27.938 82.576 1.00 21.12 106 VAL A CA 1
ATOM 702 C C . VAL A 1 86 ? 19.611 26.988 83.711 1.00 20.51 106 VAL A C 1
ATOM 703 O O . VAL A 1 86 ? 19.311 27.258 84.875 1.00 18.21 106 VAL A O 1
ATOM 707 N N . HIS A 1 87 ? 20.246 25.878 83.354 1.00 24.30 107 HIS A N 1
ATOM 708 C CA . HIS A 1 87 ? 20.696 24.904 84.332 1.00 19.93 107 HIS A CA 1
ATOM 709 C C . HIS A 1 87 ? 22.220 25.006 84.314 1.00 18.57 107 HIS A C 1
ATOM 710 O O . HIS A 1 87 ? 22.823 25.007 83.241 1.00 22.05 107 HIS A O 1
ATOM 717 N N . VAL A 1 88 ? 22.836 25.102 85.490 1.00 22.33 108 VAL A N 1
ATOM 718 C CA . VAL A 1 88 ? 24.294 25.209 85.590 1.00 22.27 108 VAL A CA 1
ATOM 719 C C . VAL A 1 88 ? 24.908 23.840 85.860 1.00 28.32 108 VAL A C 1
ATOM 720 O O . VAL A 1 88 ? 24.526 23.164 86.809 1.00 27.88 108 VAL A O 1
ATOM 724 N N . VAL A 1 89 ? 25.860 23.446 85.020 1.00 30.83 109 VAL A N 1
ATOM 725 C CA . VAL A 1 89 ? 26.535 22.157 85.152 1.00 34.77 109 VAL A CA 1
ATOM 726 C C . VAL A 1 89 ? 27.939 22.329 85.730 1.00 35.15 109 VAL A C 1
ATOM 727 O O . VAL A 1 89 ? 28.696 23.194 85.288 1.00 31.89 109 VAL A O 1
ATOM 731 N N . ARG A 1 90 ? 28.279 21.501 86.714 1.00 38.95 110 ARG A N 1
ATOM 732 C CA . ARG A 1 90 ? 29.594 21.548 87.351 1.00 39.34 110 ARG A CA 1
ATOM 733 C C . ARG A 1 90 ? 30.398 20.312 86.966 1.00 42.71 110 ARG A C 1
ATOM 734 O O . ARG A 1 90 ? 29.828 19.245 86.739 1.00 40.81 110 ARG A O 1
ATOM 742 N N . ASP A 1 91 ? 31.719 20.461 86.891 1.00 43.89 111 ASP A N 1
ATOM 743 C CA . ASP A 1 91 ? 32.594 19.349 86.530 1.00 41.71 111 ASP A CA 1
ATOM 744 C C . ASP A 1 91 ? 32.930 18.495 87.746 1.00 38.35 111 ASP A C 1
ATOM 745 O O . ASP A 1 91 ? 32.469 18.769 88.854 1.00 36.83 111 ASP A O 1
ATOM 750 N N . ASP A 1 92 ? 33.750 17.470 87.533 1.00 46.65 112 ASP A N 1
ATOM 751 C CA . ASP A 1 92 ? 34.145 16.557 88.603 1.00 48.62 112 ASP A CA 1
ATOM 752 C C . ASP A 1 92 ? 34.803 17.219 89.805 1.00 47.92 112 ASP A C 1
ATOM 753 O O . ASP A 1 92 ? 34.752 16.681 90.910 1.00 50.04 112 ASP A O 1
ATOM 758 N N . SER A 1 93 ? 35.425 18.376 89.602 1.00 41.56 113 SER A N 1
ATOM 759 C CA . SER A 1 93 ? 36.074 19.069 90.709 1.00 45.56 113 SER A CA 1
ATOM 760 C C . SER A 1 93 ? 35.129 20.051 91.395 1.00 45.46 113 SER A C 1
ATOM 761 O O . SER A 1 93 ? 35.516 20.756 92.329 1.00 47.92 113 SER A O 1
ATOM 764 N N . GLY A 1 94 ? 33.886 20.095 90.926 1.00 41.76 114 GLY A N 1
ATOM 765 C CA . GLY A 1 94 ? 32.904 20.980 91.525 1.00 40.70 114 GLY A CA 1
ATOM 766 C C . GLY A 1 94 ? 32.861 22.390 90.969 1.00 40.34 114 GLY A C 1
ATOM 767 O O . GLY A 1 94 ? 32.168 23.248 91.515 1.00 45.20 114 GLY A O 1
ATOM 768 N N . GLU A 1 95 ? 33.593 22.639 89.889 1.00 35.52 115 GLU A N 1
ATOM 769 C CA . GLU A 1 95 ? 33.606 23.966 89.291 1.00 43.23 115 GLU A CA 1
ATOM 770 C C . GLU A 1 95 ? 32.633 24.067 88.121 1.00 37.13 115 GLU A C 1
ATOM 771 O O . GLU A 1 95 ? 32.380 23.082 87.424 1.00 36.37 115 GLU A O 1
ATOM 777 N N . VAL A 1 96 ? 32.083 25.261 87.919 1.00 33.96 116 VAL A N 1
ATOM 778 C CA . VAL A 1 96 ? 31.141 25.505 86.828 1.00 35.62 116 VAL A CA 1
ATOM 779 C C . VAL A 1 96 ? 31.806 25.133 85.507 1.00 36.66 116 VAL A C 1
ATOM 780 O O . VAL A 1 96 ? 32.889 25.621 85.185 1.00 37.04 116 VAL A O 1
ATOM 784 N N . GLU A 1 97 ? 31.148 24.273 84.740 1.00 35.20 117 GLU A N 1
ATOM 785 C CA . GLU A 1 97 ? 31.694 23.808 83.476 1.00 36.40 117 GLU A CA 1
ATOM 786 C C . GLU A 1 97 ? 30.898 24.261 82.256 1.00 36.83 117 GLU A C 1
ATOM 787 O O . GLU A 1 97 ? 31.465 24.540 81.200 1.00 34.47 117 GLU A O 1
ATOM 793 N N . ALA A 1 98 ? 29.582 24.335 82.395 1.00 31.05 118 ALA A N 1
ATOM 794 C CA . ALA A 1 98 ? 28.765 24.749 81.275 1.00 31.36 118 ALA A CA 1
ATOM 795 C C . ALA A 1 98 ? 27.388 25.188 81.710 1.00 23.50 118 ALA A C 1
ATOM 796 O O . ALA A 1 98 ? 27.001 25.022 82.867 1.00 27.28 118 ALA A O 1
ATOM 798 N N . LEU A 1 99 ? 26.660 25.765 80.761 1.00 23.83 119 LEU A N 1
ATOM 799 C CA . LEU A 1 99 ? 25.297 26.227 80.977 1.00 19.41 119 LEU A CA 1
ATOM 800 C C . LEU A 1 99 ? 24.470 25.544 79.892 1.00 19.93 119 LEU A C 1
ATOM 801 O O . LEU A 1 99 ? 24.843 25.565 78.721 1.00 26.84 119 LEU A O 1
ATOM 806 N N . ILE A 1 100 ? 23.358 24.932 80.281 1.00 21.27 120 ILE A N 1
ATOM 807 C CA . ILE A 1 100 ? 22.495 24.233 79.334 1.00 24.91 120 ILE A CA 1
ATOM 808 C C . ILE A 1 100 ? 21.051 24.632 79.600 1.00 21.76 120 ILE A C 1
ATOM 809 O O . ILE A 1 100 ? 20.635 24.733 80.751 1.00 23.49 120 ILE A O 1
ATOM 814 N N . GLY A 1 101 ? 20.278 24.844 78.547 1.00 22.02 121 GLY A N 1
ATOM 815 C CA . GLY A 1 101 ? 18.901 25.218 78.775 1.00 22.79 121 GLY A CA 1
ATOM 816 C C . GLY A 1 101 ? 18.077 25.355 77.524 1.00 22.80 121 GLY A C 1
ATOM 817 O O . GLY A 1 101 ? 18.394 24.777 76.482 1.00 22.48 121 GLY A O 1
ATOM 818 N N . PHE A 1 102 ? 17.012 26.138 77.633 1.00 15.51 122 PHE A N 1
ATOM 819 C CA . PHE A 1 102 ? 16.110 26.365 76.515 1.00 14.99 122 PHE A CA 1
ATOM 820 C C . PHE A 1 102 ? 15.671 27.820 76.476 1.00 15.34 122 PHE A C 1
ATOM 821 O O . PHE A 1 102 ? 15.600 28.482 77.507 1.00 18.47 122 PHE A O 1
ATOM 837 N N . PHE A 1 104 ? 12.464 30.105 75.151 1.00 18.35 124 PHE A N 1
ATOM 838 C CA . PHE A 1 104 ? 11.059 29.936 74.800 1.00 17.71 124 PHE A CA 1
ATOM 839 C C . PHE A 1 104 ? 10.443 31.244 74.331 1.00 22.60 124 PHE A C 1
ATOM 840 O O . PHE A 1 104 ? 10.689 32.297 74.921 1.00 19.68 124 PHE A O 1
ATOM 848 N N . ASP A 1 105 ? 9.630 31.165 73.283 1.00 21.75 125 ASP A N 1
ATOM 849 C CA . ASP A 1 105 ? 8.922 32.327 72.757 1.00 27.53 125 ASP A CA 1
ATOM 850 C C . ASP A 1 105 ? 7.733 32.498 73.701 1.00 28.65 125 ASP A C 1
ATOM 851 O O . ASP A 1 105 ? 6.890 31.603 73.801 1.00 22.10 125 ASP A O 1
ATOM 856 N N . ILE A 1 106 ? 7.674 33.617 74.418 1.00 27.34 126 ILE A N 1
ATOM 857 C CA . ILE A 1 106 ? 6.553 33.842 75.328 1.00 17.85 126 ILE A CA 1
ATOM 858 C C . ILE A 1 106 ? 5.710 35.029 74.890 1.00 24.08 126 ILE A C 1
ATOM 859 O O . ILE A 1 106 ? 5.155 35.760 75.711 1.00 26.68 126 ILE A O 1
ATOM 864 N N . SER A 1 107 ? 5.617 35.191 73.575 1.00 23.65 127 SER A N 1
ATOM 865 C CA . SER A 1 107 ? 4.840 36.252 72.951 1.00 27.91 127 SER A CA 1
ATOM 866 C C . SER A 1 107 ? 3.394 36.257 73.432 1.00 28.33 127 SER A C 1
ATOM 867 O O . SER A 1 107 ? 2.822 37.314 73.697 1.00 32.29 127 SER A O 1
ATOM 870 N N . LEU A 1 108 ? 2.807 35.069 73.532 1.00 33.22 128 LEU A N 1
ATOM 871 C CA . LEU A 1 108 ? 1.421 34.922 73.959 1.00 34.87 128 LEU A CA 1
ATOM 872 C C . LEU A 1 108 ? 1.163 35.475 75.353 1.00 37.54 128 LEU A C 1
ATOM 873 O O . LEU A 1 108 ? 0.047 35.895 75.664 1.00 35.37 128 LEU A O 1
ATOM 878 N N . GLU A 1 109 ? 2.191 35.470 76.193 1.00 31.93 129 GLU A N 1
ATOM 879 C CA . GLU A 1 109 ? 2.057 35.981 77.551 1.00 29.49 129 GLU A CA 1
ATOM 880 C C . GLU A 1 109 ? 2.103 37.502 77.577 1.00 33.04 129 GLU A C 1
ATOM 881 O O . GLU A 1 109 ? 1.866 38.119 78.615 1.00 33.66 129 GLU A O 1
ATOM 887 N N . HIS A 1 110 ? 2.406 38.104 76.433 1.00 29.48 130 HIS A N 1
ATOM 888 C CA . HIS A 1 110 ? 2.496 39.551 76.344 1.00 39.92 130 HIS A CA 1
ATOM 889 C C . HIS A 1 110 ? 1.544 40.168 75.323 1.00 38.42 130 HIS A C 1
ATOM 890 O O . HIS A 1 110 ? 1.825 41.225 74.760 1.00 44.01 130 HIS A O 1
ATOM 897 N N . HIS A 1 111 ? 0.417 39.506 75.084 1.00 38.84 131 HIS A N 1
ATOM 898 C CA . HIS A 1 111 ? -0.575 40.025 74.147 1.00 48.24 131 HIS A CA 1
ATOM 899 C C . HIS A 1 111 ? -1.697 40.705 74.921 1.00 53.79 131 HIS A C 1
ATOM 900 O O . HIS A 1 111 ? -2.425 40.054 75.679 1.00 56.70 131 HIS A O 1
#

CATH classification: 3.30.450.20

Foldseek 3Di:
DKKKWKAFVVPWTPAIHCVCCVVQVDGRVVRTHVVVQLVQDPVCVVPVVVVVVVCQQVQHWDKDWDWGHRPVGHTFIDIWTWHFDADPVRGTGMIITIDGVRVVVD

Sequence (106 aa):
KAIPWKINWQTAFEYIGPQIEALLGWPQGSWKSVEDWATRHPEDQEWVVNFCVKQSECGVDHEADYRALHRDGHYVWIRDVVHVVRDDSGEVEALIGFFDISLEHH

Nearest PDB structures (foldseek):
  3h9w-assembly1_A-2  TM=1.010E+00  e=1.669E-19  Marinobacter nauticus VT8
  3lyx-assembly1_A  TM=7.792E-01  e=8.912E-05  Colwellia psychrerythraea 34H
  8dik-assembly1_A  TM=8.093E-01  e=1.004E-03  Escherichia coli
  5iu1-assembly1_A  TM=7.326E-01  e=5.719E-04  Physcomitrium patens
  5iu1-assembly1_B  TM=7.143E-01  e=6.050E-04  Physcomitrium patens

Solvent-accessible surface area: 6157 Å² total